Protein AF-A0A8J9SH68-F1 (afdb_monomer_lite)

pLDDT: mean 75.59, std 14.33, range [42.75, 93.88]

Structure (mmCIF, N/CA/C/O backbone):
data_AF-A0A8J9SH68-F1
#
_entry.id   AF-A0A8J9SH68-F1
#
loop_
_atom_site.group_PDB
_atom_site.id
_atom_site.type_symbol
_atom_site.label_atom_id
_atom_site.label_alt_id
_atom_site.label_comp_id
_atom_site.label_asym_id
_atom_site.label_entity_id
_atom_site.label_seq_id
_atom_site.pdbx_PDB_ins_code
_atom_site.Cartn_x
_atom_site.Cartn_y
_atom_site.Cartn_z
_atom_site.occupancy
_atom_site.B_iso_or_equiv
_atom_site.auth_seq_id
_atom_site.auth_comp_id
_atom_site.auth_asym_id
_atom_site.auth_atom_id
_atom_site.pdbx_PDB_model_num
ATOM 1 N N . GLU A 1 1 ? 2.730 7.147 2.333 1.00 62.72 1 GLU A N 1
ATOM 2 C CA . GLU A 1 1 ? 1.847 7.818 3.311 1.00 62.72 1 GLU A CA 1
ATOM 3 C C . GLU A 1 1 ? 0.503 7.121 3.494 1.00 62.72 1 GLU A C 1
ATOM 5 O O . GLU A 1 1 ? 0.229 6.734 4.618 1.00 62.72 1 GLU A O 1
ATOM 10 N N . LEU A 1 2 ? -0.307 6.910 2.444 1.00 78.75 2 LEU A N 1
ATOM 11 C CA . LEU A 1 2 ? -1.598 6.204 2.572 1.00 78.75 2 LEU A CA 1
ATOM 12 C C . LEU A 1 2 ? -1.463 4.844 3.272 1.00 78.75 2 LEU A C 1
ATOM 14 O O . LEU A 1 2 ? -2.266 4.515 4.131 1.00 78.75 2 LEU A O 1
ATOM 18 N N . ILE A 1 3 ? -0.389 4.109 2.977 1.00 81.62 3 ILE A N 1
ATOM 19 C CA . ILE A 1 3 ? -0.060 2.843 3.644 1.00 81.62 3 ILE A CA 1
ATOM 20 C C . ILE A 1 3 ? 0.159 2.994 5.166 1.00 81.62 3 ILE A C 1
ATOM 22 O O . ILE A 1 3 ? -0.224 2.124 5.933 1.00 81.62 3 ILE A O 1
ATOM 26 N N . VAL A 1 4 ? 0.716 4.122 5.620 1.00 83.81 4 VAL A N 1
ATOM 27 C CA . VAL A 1 4 ? 0.951 4.415 7.047 1.00 83.81 4 VAL A CA 1
ATOM 28 C C . VAL A 1 4 ? -0.343 4.866 7.726 1.00 83.81 4 VAL A C 1
ATOM 30 O O . VAL A 1 4 ? -0.587 4.560 8.886 1.00 83.81 4 VAL A O 1
ATOM 33 N N . GLN A 1 5 ? -1.198 5.598 7.012 1.00 84.88 5 GLN A N 1
ATOM 34 C CA . GLN A 1 5 ? -2.523 5.959 7.520 1.00 84.88 5 GLN A CA 1
ATOM 35 C C . GLN A 1 5 ? -3.425 4.726 7.636 1.00 84.88 5 GLN A C 1
ATOM 37 O O . GLN A 1 5 ? -4.138 4.580 8.625 1.00 84.88 5 GLN A O 1
ATOM 42 N N . TRP A 1 6 ? -3.358 3.829 6.649 1.00 86.75 6 TRP A N 1
ATOM 43 C CA . TRP A 1 6 ? -4.052 2.548 6.671 1.00 86.75 6 TRP A CA 1
ATOM 44 C C . TRP A 1 6 ? -3.565 1.656 7.817 1.00 86.75 6 TRP A C 1
ATOM 46 O O . TRP A 1 6 ? -4.400 1.145 8.559 1.00 86.75 6 TRP A O 1
ATOM 56 N N . SER A 1 7 ? -2.249 1.517 8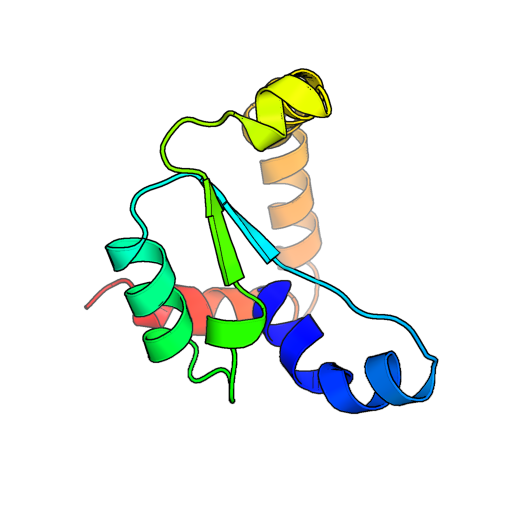.021 1.00 86.56 7 SER A N 1
ATOM 57 C CA . SER A 1 7 ? -1.715 0.634 9.068 1.00 86.56 7 SER A CA 1
ATOM 58 C C . SER A 1 7 ? -2.163 1.030 10.478 1.00 86.56 7 SER A C 1
ATOM 60 O O . SER A 1 7 ? -2.329 0.170 11.334 1.00 86.56 7 SER A O 1
ATOM 62 N N . ARG A 1 8 ? -2.437 2.320 10.715 1.00 88.44 8 ARG A N 1
ATOM 63 C CA . ARG A 1 8 ? -2.995 2.828 11.983 1.00 88.44 8 ARG A CA 1
ATOM 64 C C . ARG A 1 8 ? -4.463 2.446 12.216 1.00 88.44 8 ARG A C 1
ATOM 66 O O . ARG A 1 8 ? -4.953 2.629 13.324 1.00 88.44 8 ARG A O 1
ATOM 73 N N . ARG A 1 9 ? -5.174 1.979 11.185 1.00 89.06 9 ARG A N 1
ATOM 74 C CA . ARG A 1 9 ? -6.617 1.675 11.210 1.00 89.06 9 ARG A CA 1
ATOM 75 C C . ARG A 1 9 ? -6.929 0.219 10.872 1.00 89.06 9 ARG A C 1
ATOM 77 O O . ARG A 1 9 ? -8.088 -0.106 10.632 1.00 89.06 9 ARG A O 1
ATOM 84 N N . ILE A 1 10 ? -5.916 -0.644 10.820 1.00 86.94 10 ILE A N 1
ATOM 85 C CA . ILE A 1 10 ? -6.082 -2.028 10.374 1.00 86.94 10 ILE A CA 1
ATOM 86 C C . ILE A 1 10 ? -7.115 -2.773 11.229 1.00 86.94 10 ILE A C 1
ATOM 88 O O . ILE A 1 10 ? -8.069 -3.312 10.679 1.00 86.94 10 ILE A O 1
ATOM 92 N N . ASP A 1 11 ? -7.020 -2.655 12.555 1.00 87.62 11 ASP A N 1
ATOM 93 C CA . ASP A 1 11 ? -7.931 -3.319 13.493 1.00 87.62 11 ASP A CA 1
ATOM 94 C C . ASP A 1 11 ? -9.384 -2.836 13.344 1.00 87.62 11 ASP A C 1
ATOM 96 O O . ASP A 1 11 ? -10.318 -3.635 13.367 1.00 87.62 11 ASP A O 1
ATOM 100 N N . GLU A 1 12 ? -9.587 -1.527 13.158 1.00 91.69 12 GLU A N 1
ATOM 101 C CA . GLU A 1 12 ? -10.911 -0.924 12.941 1.00 91.69 12 GLU A CA 1
ATOM 102 C C . GLU A 1 12 ? -11.549 -1.453 11.646 1.00 91.69 12 GLU A C 1
ATOM 104 O O . GLU A 1 12 ? -12.726 -1.822 11.618 1.00 91.69 12 GLU A O 1
ATOM 109 N N . LEU A 1 13 ? -10.760 -1.519 10.569 1.00 88.69 13 LEU A N 1
ATOM 110 C CA . LEU A 1 13 ? -11.217 -2.011 9.272 1.00 88.69 13 LEU A CA 1
ATOM 111 C C . LEU A 1 13 ? -11.557 -3.501 9.335 1.00 88.69 13 LEU A C 1
ATOM 113 O O . LEU A 1 13 ? -12.636 -3.891 8.881 1.00 88.69 13 LEU A O 1
ATOM 117 N N . GLU A 1 14 ? -10.712 -4.318 9.963 1.00 88.81 14 GLU A N 1
ATOM 118 C CA . GLU A 1 14 ? -10.976 -5.749 10.111 1.00 88.81 14 GLU A CA 1
ATOM 119 C C . GLU A 1 14 ? -12.229 -6.025 10.951 1.00 88.81 14 GLU A C 1
ATOM 121 O O . GLU A 1 14 ? -13.051 -6.857 10.564 1.00 88.81 14 GLU A O 1
ATOM 126 N N . GLN A 1 15 ? -12.446 -5.275 12.038 1.00 92.50 15 GLN A N 1
ATOM 127 C CA . GLN A 1 15 ? -13.673 -5.366 12.843 1.00 92.50 15 GLN A CA 1
ATOM 128 C C . GLN A 1 15 ? -14.930 -4.986 12.051 1.00 92.50 15 GLN A C 1
ATOM 130 O O . GLN A 1 15 ? -16.004 -5.537 12.292 1.00 92.50 15 GLN A O 1
ATOM 135 N N . SER A 1 16 ? -14.801 -4.083 11.078 1.00 93.88 16 SER A N 1
ATOM 136 C CA . SER A 1 16 ? -15.890 -3.729 10.160 1.00 93.88 16 SER A CA 1
ATOM 137 C C . SER A 1 16 ? -16.103 -4.747 9.025 1.00 93.88 16 SER A C 1
ATOM 139 O O . SER A 1 16 ? -16.980 -4.553 8.182 1.00 93.88 16 SER A O 1
ATOM 141 N N . GLY A 1 17 ? -15.319 -5.832 8.987 1.00 91.81 17 GLY A N 1
ATOM 142 C CA . GLY A 1 17 ? -15.350 -6.835 7.921 1.00 91.81 17 GLY A CA 1
ATOM 143 C C . GLY A 1 17 ? -14.710 -6.362 6.612 1.00 91.81 17 GLY A C 1
ATOM 144 O O . GLY A 1 17 ? -14.906 -6.989 5.570 1.00 91.81 17 GLY A O 1
ATOM 145 N N . VAL A 1 18 ? -13.953 -5.262 6.642 1.00 90.25 18 VAL A N 1
ATOM 146 C CA . VAL A 1 18 ? -13.277 -4.686 5.477 1.00 90.25 18 VAL A CA 1
ATOM 147 C C . VAL A 1 18 ? -11.817 -5.115 5.478 1.00 90.25 18 VAL A C 1
ATOM 149 O O . VAL A 1 18 ? -11.054 -4.777 6.378 1.00 90.25 18 VAL A O 1
ATOM 152 N N . ARG A 1 19 ? -11.397 -5.806 4.415 1.00 87.06 19 ARG A N 1
ATOM 153 C CA . ARG A 1 19 ? -9.989 -6.139 4.181 1.00 87.06 19 ARG A CA 1
ATOM 154 C C . ARG A 1 19 ? -9.430 -5.270 3.066 1.00 87.06 19 ARG A C 1
ATOM 156 O O . ARG A 1 19 ? -9.880 -5.357 1.925 1.00 87.06 19 ARG A O 1
ATOM 163 N N . LEU A 1 20 ? -8.439 -4.448 3.396 1.00 86.38 20 LEU A N 1
ATOM 164 C CA . LEU A 1 20 ? -7.696 -3.662 2.418 1.00 86.38 20 LEU A CA 1
ATOM 165 C C . LEU A 1 20 ? -6.366 -4.355 2.126 1.00 86.38 20 LEU A C 1
ATOM 167 O O . LEU A 1 20 ? -5.677 -4.779 3.048 1.00 86.38 20 LEU A O 1
ATOM 171 N N . VAL A 1 21 ? -6.008 -4.447 0.849 1.00 87.69 21 VAL A N 1
ATOM 172 C CA . VAL A 1 21 ? -4.714 -4.968 0.400 1.00 87.69 21 VAL A CA 1
ATOM 173 C C . VAL A 1 21 ? -4.011 -3.909 -0.431 1.00 87.69 21 VAL A C 1
ATOM 175 O O . VAL A 1 21 ? -4.651 -3.137 -1.150 1.00 87.69 21 VAL A O 1
ATOM 178 N N . MET A 1 22 ? -2.690 -3.860 -0.330 1.00 87.19 22 MET A N 1
ATOM 179 C CA . MET A 1 22 ? -1.861 -2.982 -1.134 1.00 87.19 22 MET A CA 1
ATOM 180 C C . MET A 1 22 ? -1.289 -3.761 -2.306 1.00 87.19 22 MET A C 1
ATOM 182 O O . MET A 1 22 ? -0.746 -4.846 -2.128 1.00 87.19 22 MET A O 1
ATOM 186 N N . VAL A 1 23 ? -1.357 -3.169 -3.496 1.00 87.81 23 VAL A N 1
ATOM 187 C CA . VAL A 1 23 ? -0.650 -3.685 -4.665 1.00 87.81 23 VAL A CA 1
ATOM 188 C C . VAL A 1 23 ? 0.365 -2.653 -5.124 1.00 87.81 23 VAL A C 1
ATOM 190 O O . VAL A 1 23 ? 0.018 -1.496 -5.354 1.00 87.81 23 VAL A O 1
ATOM 193 N N . SER A 1 24 ? 1.625 -3.064 -5.219 1.00 85.25 24 SER A N 1
ATOM 194 C CA . SER A 1 24 ? 2.728 -2.232 -5.695 1.00 85.25 24 SER A CA 1
ATOM 195 C C . SER A 1 24 ? 3.269 -2.768 -7.014 1.00 85.25 24 SER A C 1
ATOM 197 O O . SER A 1 24 ? 3.358 -3.980 -7.194 1.00 85.25 24 SER A O 1
ATOM 199 N N . ILE A 1 25 ? 3.687 -1.877 -7.911 1.00 86.31 25 ILE A N 1
ATOM 200 C CA . ILE A 1 25 ? 4.411 -2.242 -9.133 1.00 86.31 25 ILE A CA 1
ATOM 201 C C . ILE A 1 25 ? 5.908 -2.296 -8.808 1.00 86.31 25 ILE A C 1
ATOM 203 O O . ILE A 1 25 ? 6.452 -1.370 -8.200 1.00 86.31 25 ILE A O 1
ATOM 207 N N . GLY A 1 26 ? 6.597 -3.357 -9.231 1.00 84.31 26 GLY A N 1
ATOM 208 C CA . GLY A 1 26 ? 8.053 -3.469 -9.092 1.00 84.31 26 GLY A CA 1
ATOM 209 C C . GLY A 1 26 ? 8.523 -4.833 -8.601 1.00 84.31 26 GLY A C 1
ATOM 210 O O . GLY A 1 26 ? 7.809 -5.822 -8.693 1.00 84.31 26 GLY A O 1
ATOM 211 N N . SER A 1 27 ? 9.757 -4.920 -8.098 1.00 88.56 27 SER A N 1
ATOM 212 C CA . SER A 1 27 ? 10.285 -6.196 -7.606 1.00 88.56 27 SER A CA 1
ATOM 213 C C . SER A 1 27 ? 9.777 -6.511 -6.192 1.00 88.56 27 SER A C 1
ATOM 215 O O . SER A 1 27 ? 9.717 -5.605 -5.353 1.00 88.56 27 SER A O 1
ATOM 217 N N . PRO A 1 28 ? 9.478 -7.788 -5.878 1.00 89.62 28 PRO A N 1
ATOM 218 C CA . PRO A 1 28 ? 9.072 -8.207 -4.533 1.00 89.62 28 PRO A CA 1
ATOM 219 C C . PRO A 1 28 ? 10.048 -7.762 -3.438 1.00 89.62 28 PRO A C 1
ATOM 221 O O . PRO A 1 28 ? 9.635 -7.354 -2.358 1.00 89.62 28 PRO A O 1
ATOM 224 N N . GLU A 1 29 ? 11.344 -7.765 -3.756 1.00 90.38 29 GLU A N 1
ATOM 225 C CA . GLU A 1 29 ? 12.408 -7.314 -2.860 1.00 90.38 29 GLU A CA 1
ATOM 226 C C . GLU A 1 29 ? 12.233 -5.852 -2.426 1.00 90.38 29 GLU A C 1
ATOM 228 O O . GLU A 1 29 ? 12.279 -5.545 -1.237 1.00 90.38 29 GLU A O 1
ATOM 233 N N . LYS A 1 30 ? 11.938 -4.947 -3.369 1.00 87.12 30 LYS A N 1
ATOM 234 C CA . LYS A 1 30 ? 11.683 -3.533 -3.052 1.00 87.12 30 LYS A CA 1
ATOM 235 C C . LYS A 1 30 ? 10.410 -3.355 -2.228 1.00 87.12 30 LYS A C 1
ATOM 237 O O . LYS A 1 30 ? 10.364 -2.494 -1.355 1.00 87.12 30 LYS A O 1
ATOM 242 N N . GLY A 1 31 ? 9.389 -4.171 -2.492 1.00 88.38 31 GLY A N 1
ATOM 243 C CA . GLY A 1 31 ? 8.165 -4.187 -1.693 1.00 88.38 31 GLY A CA 1
ATOM 244 C C . GLY A 1 31 ? 8.435 -4.565 -0.236 1.00 88.38 31 GLY A C 1
ATOM 245 O O . GLY A 1 31 ? 7.999 -3.863 0.674 1.00 88.38 31 GLY A O 1
ATOM 246 N N . ARG A 1 32 ? 9.229 -5.615 -0.007 1.00 88.50 32 ARG A N 1
ATOM 247 C CA . ARG A 1 32 ? 9.623 -6.024 1.347 1.00 88.50 32 ARG A CA 1
ATOM 248 C C . ARG A 1 32 ? 10.431 -4.941 2.060 1.00 88.50 32 ARG A C 1
ATOM 250 O O . ARG A 1 32 ? 10.115 -4.597 3.197 1.00 88.50 32 ARG A O 1
ATOM 257 N N . GLN A 1 33 ? 11.417 -4.358 1.378 1.00 89.75 33 GLN A N 1
ATOM 258 C CA . GLN A 1 33 ? 12.214 -3.253 1.922 1.00 89.75 33 GLN A CA 1
ATOM 259 C C . GLN A 1 33 ? 11.332 -2.067 2.337 1.00 89.75 33 GLN A C 1
ATOM 261 O O . GLN A 1 33 ? 11.553 -1.484 3.396 1.00 89.75 33 GLN A O 1
ATOM 266 N N . LEU A 1 34 ? 10.294 -1.746 1.556 1.00 87.12 34 LEU A N 1
ATOM 267 C CA . LEU A 1 34 ? 9.335 -0.693 1.891 1.00 87.12 34 LEU A CA 1
ATOM 268 C C . LEU A 1 34 ? 8.585 -0.987 3.198 1.00 87.12 34 LEU A C 1
ATOM 270 O O . LEU A 1 34 ? 8.491 -0.104 4.048 1.00 87.12 34 LEU A O 1
ATOM 274 N N . ILE A 1 35 ? 8.058 -2.203 3.374 1.00 88.88 35 ILE A N 1
ATOM 275 C CA . ILE A 1 35 ? 7.322 -2.581 4.592 1.00 88.88 35 ILE A CA 1
ATOM 276 C C . ILE A 1 35 ? 8.227 -2.542 5.819 1.00 88.88 35 ILE A C 1
ATOM 278 O O . ILE A 1 35 ? 7.850 -1.948 6.830 1.00 88.88 35 ILE A O 1
ATOM 282 N N . GLN A 1 36 ? 9.428 -3.115 5.713 1.00 87.94 36 GLN A N 1
ATOM 283 C CA . GLN A 1 36 ? 10.410 -3.119 6.798 1.00 87.94 36 GLN A CA 1
ATOM 284 C C . GLN A 1 36 ? 10.784 -1.696 7.212 1.00 87.94 36 GLN A C 1
ATOM 286 O O . GLN A 1 36 ? 10.808 -1.369 8.394 1.00 87.94 36 GLN A O 1
ATOM 291 N N . HIS A 1 37 ? 11.008 -0.825 6.233 1.00 86.50 37 HIS A N 1
ATOM 292 C CA . HIS A 1 37 ? 11.380 0.562 6.468 1.00 86.50 37 HIS A CA 1
ATOM 293 C C . HIS A 1 37 ? 10.254 1.410 7.085 1.00 86.50 37 HIS A C 1
ATOM 295 O O . HIS A 1 37 ? 10.502 2.346 7.850 1.00 86.50 37 HIS A O 1
ATOM 301 N N . LEU A 1 38 ? 9.004 1.106 6.732 1.00 86.00 38 LEU A N 1
ATOM 302 C CA . LEU A 1 38 ? 7.828 1.768 7.293 1.00 86.00 38 LEU A CA 1
ATOM 303 C C . LEU A 1 38 ? 7.392 1.179 8.638 1.00 86.00 38 LEU A C 1
ATOM 305 O O . LEU A 1 38 ? 6.481 1.736 9.248 1.00 86.00 38 LEU A O 1
ATOM 309 N N . GLU A 1 39 ? 8.041 0.101 9.089 1.00 87.50 39 GLU A N 1
ATOM 310 C CA . GLU A 1 39 ? 7.797 -0.560 10.375 1.00 87.50 39 GLU A CA 1
ATOM 311 C C . GLU A 1 39 ? 6.323 -0.959 10.546 1.00 87.50 39 GLU A C 1
ATOM 313 O O . GLU A 1 39 ? 5.751 -0.856 11.629 1.00 87.50 39 GLU A O 1
ATOM 318 N N . ILE A 1 4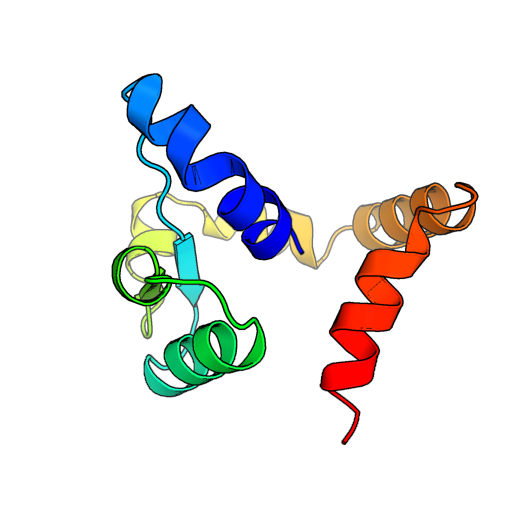0 ? 5.684 -1.386 9.450 1.00 84.19 40 ILE A N 1
ATOM 319 C CA . ILE A 1 40 ? 4.269 -1.765 9.453 1.00 84.19 40 ILE A CA 1
ATOM 320 C C . ILE A 1 40 ? 4.144 -3.193 9.997 1.00 84.19 40 ILE A C 1
ATOM 322 O O . ILE A 1 40 ? 4.630 -4.125 9.344 1.00 84.19 40 ILE A O 1
ATOM 326 N N . PRO A 1 41 ? 3.477 -3.397 11.149 1.00 79.44 41 PRO A N 1
ATOM 327 C CA . PRO A 1 41 ? 3.278 -4.728 11.709 1.00 79.44 41 PRO A CA 1
ATOM 328 C C . PRO A 1 41 ? 2.507 -5.609 10.728 1.00 79.44 41 PRO A C 1
ATOM 330 O O . PRO A 1 41 ? 1.490 -5.178 10.185 1.00 79.44 41 PRO A O 1
ATOM 333 N N . SER A 1 42 ? 3.015 -6.816 10.472 1.00 82.44 42 SER A N 1
ATOM 334 C CA . SER A 1 42 ? 2.423 -7.778 9.528 1.00 82.44 42 SER A CA 1
ATOM 335 C C . SER A 1 42 ? 2.163 -7.214 8.122 1.00 82.44 42 SER A C 1
ATOM 337 O O . SER A 1 42 ? 1.366 -7.761 7.369 1.00 82.44 42 SER A O 1
ATOM 339 N N . GLY A 1 43 ? 2.838 -6.125 7.728 1.00 81.44 43 GLY A N 1
ATOM 340 C CA . GLY A 1 43 ? 2.575 -5.449 6.454 1.00 81.44 43 GLY A CA 1
ATOM 341 C C . GLY A 1 43 ? 2.869 -6.307 5.221 1.00 81.44 43 GLY A C 1
ATOM 342 O O . GLY A 1 43 ? 2.308 -6.051 4.158 1.00 81.44 43 GLY A O 1
ATOM 343 N N . GLU A 1 44 ? 3.706 -7.341 5.361 1.00 85.62 44 GLU A N 1
ATOM 344 C CA . GLU A 1 44 ? 3.984 -8.307 4.291 1.00 85.62 44 GLU A CA 1
ATOM 345 C C . GLU A 1 44 ? 2.740 -9.131 3.922 1.00 85.62 44 GLU A C 1
ATOM 347 O O . GLU A 1 44 ? 2.567 -9.451 2.749 1.00 85.62 44 GLU A O 1
ATOM 352 N N . ASP A 1 45 ? 1.826 -9.385 4.866 1.00 87.31 45 ASP A N 1
ATOM 353 C CA . ASP A 1 45 ? 0.593 -10.151 4.616 1.00 87.31 45 ASP A CA 1
ATOM 354 C C . ASP A 1 45 ? -0.417 -9.376 3.754 1.00 87.31 45 ASP A C 1
ATOM 356 O O . ASP A 1 45 ? -1.308 -9.955 3.129 1.00 87.31 45 ASP A O 1
ATOM 360 N N . TYR A 1 46 ? -0.268 -8.052 3.710 1.00 86.88 46 TYR A N 1
ATOM 361 C CA . TYR A 1 46 ? -1.166 -7.142 3.005 1.00 86.88 46 TYR A CA 1
ATOM 362 C C . TYR A 1 46 ? -0.540 -6.545 1.745 1.00 86.88 46 TYR A C 1
ATOM 364 O O . TYR A 1 46 ? -1.241 -5.849 1.005 1.00 86.88 46 TYR A O 1
ATOM 372 N N . LEU A 1 47 ? 0.748 -6.794 1.483 1.00 89.44 47 LEU A N 1
ATOM 373 C CA . LEU A 1 47 ? 1.458 -6.264 0.323 1.00 89.44 47 LEU A CA 1
ATOM 374 C C . LEU A 1 47 ? 1.610 -7.318 -0.776 1.00 89.44 47 LEU A C 1
ATOM 376 O O . LEU A 1 47 ? 2.411 -8.245 -0.685 1.00 89.44 47 LEU A O 1
ATOM 380 N N . PHE A 1 48 ? 0.931 -7.079 -1.889 1.00 89.94 48 PHE A N 1
ATOM 381 C CA . PHE A 1 48 ? 1.130 -7.793 -3.139 1.00 89.94 48 PHE A CA 1
ATOM 382 C C . PH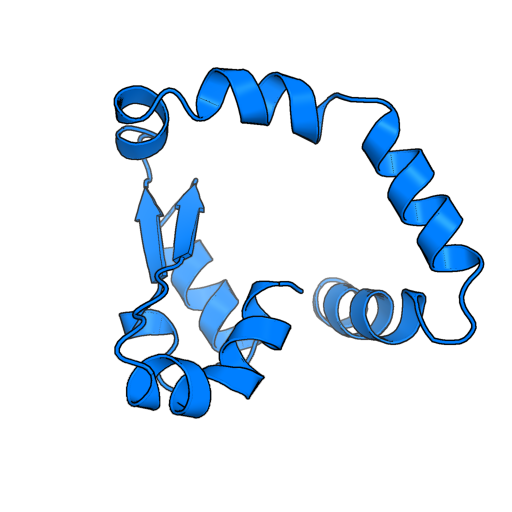E A 1 48 ? 2.021 -6.967 -4.056 1.00 89.94 48 PHE A C 1
ATOM 384 O O . PHE A 1 48 ? 1.860 -5.753 -4.195 1.00 89.94 48 PHE A O 1
ATOM 391 N N . VAL A 1 49 ? 2.973 -7.628 -4.701 1.00 91.25 49 VAL A N 1
ATOM 392 C CA . VAL A 1 49 ? 3.859 -6.975 -5.657 1.00 91.25 49 VAL A CA 1
ATOM 393 C C . VAL A 1 49 ? 3.592 -7.550 -7.036 1.00 91.25 49 VAL A C 1
ATOM 395 O O . VAL A 1 49 ? 3.652 -8.762 -7.225 1.00 91.25 49 VAL A O 1
ATOM 398 N N . ASP A 1 50 ? 3.285 -6.667 -7.978 1.00 89.12 50 ASP A N 1
ATOM 399 C CA . ASP A 1 50 ? 3.007 -6.969 -9.374 1.00 89.12 50 ASP A CA 1
ATOM 400 C C . ASP A 1 50 ? 4.233 -6.606 -10.234 1.00 89.12 50 ASP A C 1
ATOM 402 O O . ASP A 1 50 ? 4.376 -5.463 -10.680 1.00 89.12 50 ASP A O 1
ATOM 406 N N . PRO A 1 51 ? 5.174 -7.547 -10.441 1.00 87.31 51 PRO A N 1
ATOM 407 C CA . PRO A 1 51 ? 6.421 -7.269 -11.149 1.00 87.31 51 PRO A CA 1
ATOM 408 C C . PRO A 1 51 ? 6.245 -7.071 -12.652 1.00 87.31 51 PRO A C 1
ATOM 410 O O . PRO A 1 51 ? 7.121 -6.492 -13.290 1.00 87.31 51 PRO A O 1
ATOM 413 N N . VAL A 1 52 ? 5.143 -7.564 -13.217 1.00 86.75 52 VAL A N 1
ATO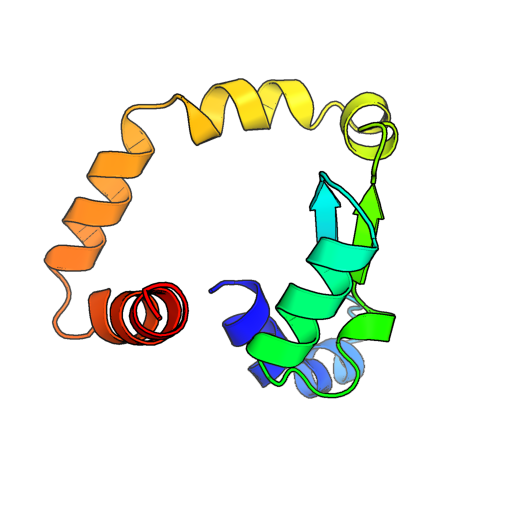M 414 C CA . VAL A 1 52 ? 4.875 -7.551 -14.663 1.00 86.75 52 VAL A CA 1
ATOM 415 C C . VAL A 1 52 ? 3.692 -6.658 -15.032 1.00 86.75 52 VAL A C 1
ATOM 417 O O . VAL A 1 52 ? 3.295 -6.638 -16.190 1.00 86.75 52 VAL A O 1
ATOM 420 N N . ASN A 1 53 ? 3.155 -5.904 -14.067 1.00 83.44 53 ASN A N 1
ATOM 421 C CA . ASN A 1 53 ? 2.006 -5.012 -14.233 1.00 83.44 53 ASN A CA 1
ATOM 422 C C . ASN A 1 53 ? 0.706 -5.722 -14.680 1.00 83.44 53 ASN A C 1
ATOM 424 O O . ASN A 1 53 ? -0.214 -5.083 -15.197 1.00 83.44 53 ASN A O 1
ATOM 428 N N . ALA A 1 54 ? 0.616 -7.041 -14.474 1.00 86.12 54 ALA A N 1
ATOM 429 C CA . ALA A 1 54 ? -0.477 -7.870 -14.973 1.00 86.12 54 ALA A CA 1
ATOM 430 C C . ALA A 1 54 ? -1.819 -7.543 -14.310 1.00 86.12 54 ALA A C 1
ATOM 432 O O . ALA A 1 54 ? -2.861 -7.591 -14.968 1.00 86.12 54 ALA A O 1
ATOM 433 N N . LEU A 1 55 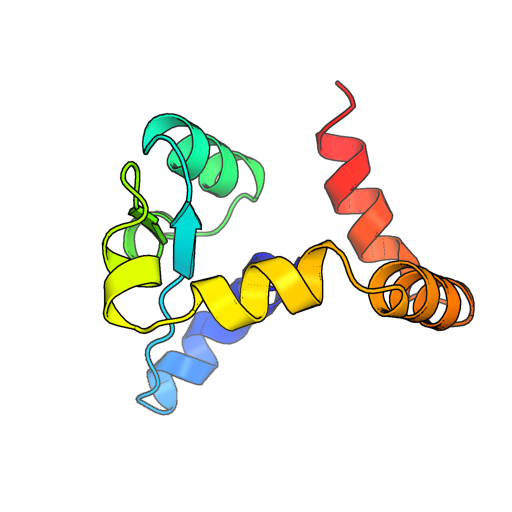? -1.820 -7.196 -13.019 1.00 83.81 55 LEU A N 1
ATOM 434 C CA . LEU A 1 55 ? -3.041 -6.806 -12.323 1.00 83.81 55 LEU A CA 1
ATOM 435 C C . LEU A 1 55 ? -3.540 -5.462 -12.852 1.00 83.81 55 LEU A C 1
ATOM 437 O O . LEU A 1 55 ? -4.726 -5.318 -13.141 1.00 83.81 55 LEU A O 1
ATOM 441 N N . TYR A 1 56 ? -2.637 -4.493 -12.980 1.00 74.12 56 TYR A N 1
ATOM 442 C CA . TYR A 1 56 ? -2.954 -3.151 -13.465 1.00 74.12 56 TYR A CA 1
ATOM 443 C C . TYR A 1 56 ? -3.488 -3.159 -14.900 1.00 74.12 56 TYR A C 1
ATOM 445 O O . TYR A 1 56 ? -4.422 -2.406 -15.201 1.00 74.12 56 TYR A O 1
ATOM 453 N N . ASP A 1 57 ? -2.950 -4.035 -15.754 1.00 80.88 57 ASP A N 1
ATOM 454 C CA . ASP A 1 57 ? -3.484 -4.296 -17.091 1.00 80.88 57 ASP A CA 1
ATOM 455 C C . ASP A 1 57 ? -4.889 -4.908 -17.019 1.00 80.88 57 ASP A C 1
ATOM 457 O O . ASP A 1 57 ? -5.820 -4.405 -17.656 1.00 80.88 57 ASP A O 1
ATOM 461 N N . ALA A 1 58 ? -5.078 -5.941 -16.191 1.00 84.56 58 ALA A N 1
ATOM 462 C CA . ALA A 1 58 ? -6.348 -6.658 -16.075 1.00 84.56 58 ALA A CA 1
ATOM 463 C C . ALA A 1 58 ? -7.502 -5.771 -15.581 1.00 84.56 58 ALA A C 1
ATOM 465 O O . ALA A 1 58 ? -8.619 -5.864 -16.091 1.00 84.56 58 ALA A O 1
ATOM 466 N N . ILE A 1 59 ? -7.243 -4.883 -14.618 1.00 84.31 59 ILE A N 1
ATOM 467 C CA . ILE A 1 59 ? -8.266 -3.986 -14.053 1.00 84.31 59 ILE A CA 1
ATOM 468 C C . ILE A 1 59 ? -8.285 -2.606 -14.725 1.00 84.31 59 ILE A C 1
ATOM 470 O O . ILE A 1 59 ? -8.971 -1.698 -14.257 1.00 84.31 59 ILE A O 1
ATOM 474 N N . SER A 1 60 ? -7.555 -2.446 -15.840 1.00 73.25 60 SER A N 1
ATOM 475 C CA . SER A 1 60 ? -7.457 -1.201 -16.618 1.00 73.25 60 SER A CA 1
ATOM 476 C C . SER A 1 60 ? -7.068 0.028 -15.782 1.00 73.25 60 SER A C 1
ATOM 478 O O . SER A 1 60 ? -7.378 1.168 -16.148 1.00 73.25 60 SER A O 1
ATOM 480 N N . LEU A 1 61 ? -6.349 -0.185 -14.676 1.00 65.62 61 LEU A N 1
ATOM 481 C CA . LEU A 1 61 ? -5.874 0.880 -13.791 1.00 65.62 61 LEU A CA 1
ATOM 482 C C . LEU A 1 61 ? -4.821 1.761 -14.493 1.00 65.62 61 LEU A C 1
ATOM 484 O O . LEU A 1 61 ? -4.701 2.944 -14.172 1.00 65.62 61 LEU A O 1
ATOM 488 N N . ASN A 1 62 ? -4.151 1.236 -15.528 1.00 57.22 62 ASN A N 1
ATOM 489 C CA . ASN A 1 62 ? -3.152 1.946 -16.337 1.00 57.22 62 ASN A CA 1
ATOM 490 C C . ASN A 1 62 ? -3.686 3.217 -17.028 1.00 57.22 62 ASN A C 1
ATOM 492 O O . ASN A 1 62 ? -2.983 4.224 -17.070 1.00 57.22 62 ASN A O 1
ATOM 496 N N . ARG A 1 63 ? -4.966 3.267 -17.437 1.00 54.00 63 ARG A N 1
ATOM 497 C CA . ARG A 1 63 ? -5.559 4.513 -17.983 1.00 54.00 63 ARG A CA 1
ATOM 498 C C . ARG A 1 63 ? -5.653 5.635 -16.943 1.00 54.00 63 ARG A C 1
ATOM 500 O O . ARG A 1 63 ? -5.687 6.812 -17.301 1.00 54.00 63 ARG A O 1
ATOM 507 N N . GLY A 1 64 ? -5.736 5.275 -15.662 1.00 53.91 64 GLY A N 1
ATOM 508 C CA . GLY A 1 64 ? -5.773 6.205 -14.539 1.00 53.91 64 GLY A CA 1
ATOM 509 C C . GLY A 1 64 ? -4.380 6.617 -14.077 1.00 53.91 64 GLY A C 1
ATOM 510 O O . GLY A 1 64 ? -4.174 7.797 -13.819 1.00 53.91 64 GLY A O 1
ATOM 511 N N . VAL A 1 65 ? -3.421 5.689 -14.012 1.00 54.19 65 VAL A N 1
ATOM 512 C CA . VAL A 1 65 ? -2.035 5.953 -13.576 1.00 54.19 65 VAL A CA 1
ATOM 513 C C . VAL A 1 65 ? -1.344 6.944 -14.510 1.00 54.19 65 VAL A C 1
ATOM 515 O O . VAL A 1 65 ? -0.863 7.971 -14.029 1.00 54.19 65 VAL A O 1
ATOM 518 N N . ASP A 1 66 ? -1.413 6.733 -15.827 1.00 55.03 66 ASP A N 1
ATOM 519 C CA . ASP A 1 66 ? -0.853 7.670 -16.812 1.00 55.03 66 ASP A CA 1
ATOM 520 C C . ASP A 1 66 ? -1.502 9.059 -16.699 1.00 55.03 66 ASP A C 1
ATOM 522 O O . ASP A 1 66 ? -0.845 10.092 -16.788 1.00 55.03 66 ASP A O 1
ATOM 526 N N . ARG A 1 67 ? -2.805 9.113 -16.400 1.00 52.06 67 ARG A N 1
ATOM 527 C CA . ARG A 1 67 ? -3.536 10.372 -16.204 1.00 52.06 67 ARG A CA 1
ATOM 528 C C . ARG A 1 67 ? -3.353 10.990 -14.817 1.00 52.06 67 ARG A C 1
ATOM 530 O O . ARG A 1 67 ? -3.759 12.132 -14.652 1.00 52.06 67 ARG A O 1
ATOM 537 N N . THR A 1 68 ? -2.835 10.274 -13.819 1.00 54.97 68 THR A N 1
ATOM 538 C CA . THR A 1 68 ? -2.766 10.730 -12.413 1.00 54.97 68 THR A CA 1
ATOM 539 C C . THR A 1 68 ? -1.336 11.066 -12.007 1.00 54.97 68 THR A C 1
ATOM 541 O O . THR A 1 68 ? -1.122 12.086 -11.361 1.00 54.97 68 THR A O 1
ATOM 544 N N . PHE A 1 69 ? -0.344 10.290 -12.453 1.00 49.22 69 PHE A N 1
ATOM 545 C CA . PHE A 1 69 ? 1.070 10.586 -12.210 1.00 49.22 69 PHE A CA 1
ATOM 546 C C . PHE A 1 69 ? 1.622 11.675 -13.145 1.00 49.22 69 PHE A C 1
ATOM 548 O O . PHE A 1 69 ? 2.518 12.407 -12.734 1.00 49.22 69 PHE A O 1
ATOM 555 N N . PHE A 1 70 ? 1.050 11.856 -14.345 1.00 47.69 70 PHE A N 1
ATOM 556 C CA . PHE A 1 70 ? 1.443 12.915 -15.291 1.00 47.69 70 PHE A CA 1
ATOM 557 C C . PHE A 1 70 ? 0.475 14.116 -15.338 1.00 47.69 70 PHE A C 1
ATOM 559 O O . PHE A 1 70 ? 0.604 14.975 -16.210 1.00 47.69 70 PHE A O 1
ATOM 566 N N . ASN A 1 71 ? -0.494 14.220 -14.415 1.00 46.41 71 ASN A N 1
ATOM 567 C CA . ASN A 1 71 ? -1.386 15.385 -14.339 1.00 46.41 71 ASN A CA 1
ATOM 568 C C . ASN A 1 71 ? -0.822 16.514 -13.473 1.00 46.41 71 ASN A C 1
ATOM 570 O O . ASN A 1 71 ? -0.276 16.286 -12.394 1.00 46.41 71 ASN A O 1
ATOM 574 N N . ILE A 1 72 ? -1.125 17.749 -13.871 1.00 48.47 72 ILE A N 1
ATOM 575 C CA . ILE A 1 72 ? -0.805 19.005 -13.166 1.00 48.47 72 ILE A CA 1
ATOM 576 C C . ILE A 1 72 ? -1.472 19.091 -11.771 1.00 48.47 72 ILE A C 1
ATOM 578 O O . ILE A 1 72 ? -1.102 19.917 -10.940 1.00 48.47 72 ILE A O 1
ATOM 582 N N . ASN A 1 73 ? -2.411 18.197 -11.452 1.00 52.94 73 ASN A N 1
ATOM 583 C CA . ASN A 1 73 ? -3.033 18.134 -10.128 1.00 52.94 73 ASN A CA 1
ATOM 584 C C . ASN A 1 73 ? -2.083 17.656 -9.018 1.00 52.94 73 ASN A C 1
ATOM 586 O O . ASN A 1 73 ? -2.320 17.971 -7.855 1.00 52.94 73 ASN A O 1
ATOM 590 N N . THR A 1 74 ? -0.997 16.951 -9.349 1.00 54.28 74 THR A N 1
ATOM 591 C CA . THR A 1 74 ? 0.020 16.553 -8.365 1.00 54.28 74 THR A CA 1
ATOM 592 C C . THR A 1 74 ? 0.682 17.782 -7.725 1.00 54.28 74 THR A C 1
ATOM 594 O O . THR A 1 74 ? 0.620 17.896 -6.501 1.00 54.28 74 THR A O 1
ATOM 597 N N . PRO A 1 75 ? 1.219 18.764 -8.484 1.00 53.66 75 PRO 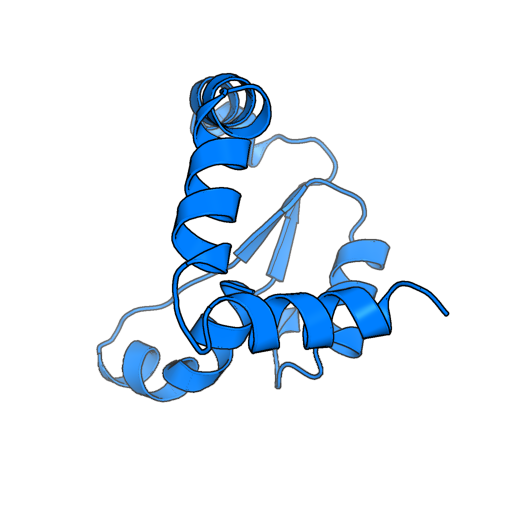A N 1
ATOM 598 C CA . PRO A 1 75 ? 1.732 19.996 -7.886 1.00 53.66 75 PRO A CA 1
ATOM 599 C C . PRO A 1 75 ? 0.679 20.784 -7.092 1.00 53.66 75 PRO A C 1
ATOM 601 O O . PRO A 1 75 ? 1.004 21.307 -6.032 1.00 53.66 75 PRO A O 1
ATOM 604 N N . LEU A 1 76 ? -0.581 20.831 -7.539 1.00 59.22 76 LEU A N 1
ATOM 605 C CA . LEU A 1 76 ? -1.662 21.510 -6.807 1.00 59.22 76 LEU A CA 1
ATOM 606 C C . LEU A 1 76 ? -1.991 20.838 -5.467 1.00 59.22 76 LEU A C 1
ATOM 608 O O . LEU A 1 76 ? -2.129 21.536 -4.467 1.00 59.22 76 LEU A O 1
ATOM 612 N N . ALA A 1 77 ? -2.040 19.505 -5.418 1.00 61.06 77 ALA A N 1
ATOM 613 C CA . ALA A 1 77 ? -2.228 18.762 -4.172 1.00 61.06 77 ALA A CA 1
ATOM 614 C C . ALA A 1 77 ? -1.050 18.961 -3.202 1.00 61.06 77 ALA A C 1
ATOM 616 O O . ALA A 1 77 ? -1.253 19.043 -1.992 1.00 61.06 77 ALA A O 1
ATOM 617 N N . PHE A 1 78 ? 0.180 19.094 -3.715 1.00 61.12 78 PHE A N 1
ATOM 618 C CA . PHE A 1 78 ? 1.335 19.493 -2.904 1.00 61.12 78 PHE A CA 1
ATOM 619 C C . PHE A 1 78 ? 1.214 20.939 -2.393 1.00 61.12 78 PHE A C 1
ATOM 621 O O . PHE A 1 78 ? 1.508 21.189 -1.226 1.00 61.12 78 PHE A O 1
ATOM 628 N N . VAL A 1 79 ? 0.736 21.881 -3.214 1.00 63.97 79 VAL A N 1
ATOM 629 C CA . VAL A 1 79 ? 0.517 23.288 -2.820 1.00 63.97 79 VAL A CA 1
ATOM 630 C C . VAL A 1 79 ? -0.578 23.420 -1.759 1.00 63.97 79 VAL A C 1
ATOM 632 O O . VAL A 1 79 ? -0.366 24.092 -0.754 1.00 63.97 79 VAL A O 1
ATOM 635 N N . GLU A 1 80 ? -1.712 22.739 -1.923 1.00 67.31 80 GLU A N 1
ATOM 636 C CA . GLU A 1 80 ? -2.809 22.719 -0.940 1.00 67.31 80 GLU A CA 1
ATOM 637 C C . GLU A 1 80 ? -2.382 22.096 0.399 1.00 67.31 80 GLU A C 1
ATOM 639 O O . GLU A 1 80 ? -2.921 22.370 1.473 1.00 67.31 80 GLU A O 1
ATOM 644 N N . ARG A 1 81 ? -1.382 21.225 0.340 1.00 64.19 81 ARG A N 1
ATOM 645 C CA . ARG A 1 81 ? -0.819 20.565 1.504 1.00 64.19 81 ARG A CA 1
ATOM 646 C C . ARG A 1 81 ? 0.237 21.407 2.215 1.00 64.19 81 ARG A C 1
ATOM 648 O O . ARG A 1 81 ? 0.339 21.326 3.436 1.00 64.19 81 ARG A O 1
ATOM 655 N N . LEU A 1 82 ? 0.977 22.226 1.471 1.00 62.78 82 LEU A N 1
ATOM 656 C CA . LEU A 1 82 ? 1.901 23.237 1.993 1.00 62.78 82 LEU A CA 1
ATOM 657 C C . LEU A 1 82 ? 1.172 24.377 2.719 1.00 62.78 82 LEU A C 1
ATOM 659 O O . LEU A 1 82 ? 1.752 24.995 3.607 1.00 62.78 82 LEU A O 1
ATOM 663 N N . THR A 1 83 ? -0.089 24.650 2.374 1.00 69.06 83 THR A N 1
ATOM 664 C CA . THR A 1 83 ? -0.914 25.682 3.023 1.00 69.06 83 THR A CA 1
ATOM 665 C C . THR A 1 83 ? -1.596 25.229 4.318 1.00 69.06 83 THR A C 1
ATOM 667 O O . THR A 1 83 ? -2.199 26.059 4.997 1.00 69.06 83 THR A O 1
ATOM 670 N N . LYS A 1 84 ? -1.496 23.949 4.706 1.00 73.56 84 LYS A N 1
ATOM 671 C CA . LYS A 1 84 ? -2.005 23.429 5.992 1.00 73.56 84 LYS A CA 1
ATOM 672 C C . LYS A 1 84 ? -0.877 23.374 7.027 1.00 73.56 84 LYS A C 1
ATOM 674 O O . LYS A 1 84 ? 0.177 22.823 6.723 1.00 73.56 84 LYS A O 1
ATOM 679 N N . GLU A 1 85 ? -1.123 23.853 8.254 1.00 63.00 85 GLU A N 1
ATOM 680 C CA . GLU A 1 85 ? -0.117 23.944 9.341 1.00 63.00 85 GLU A CA 1
ATOM 681 C C . GLU A 1 85 ? 0.660 22.638 9.591 1.00 63.00 85 GLU A C 1
ATOM 683 O O . GLU A 1 85 ? 1.868 22.677 9.814 1.00 63.00 85 GLU A O 1
ATOM 688 N N . ASP A 1 86 ? -0.000 21.482 9.471 1.00 66.06 86 ASP A N 1
ATOM 689 C CA . ASP A 1 86 ? 0.610 20.157 9.668 1.00 66.06 86 ASP A CA 1
ATOM 690 C C . ASP A 1 86 ? 0.682 19.301 8.396 1.00 66.06 86 ASP A C 1
ATOM 692 O O . ASP A 1 86 ? 1.163 18.165 8.433 1.00 66.06 86 ASP A O 1
ATOM 696 N N . GLY A 1 87 ? 0.252 19.827 7.245 1.00 64.62 87 GLY A N 1
ATOM 697 C CA . GLY A 1 87 ? 0.087 19.034 6.024 1.00 64.62 87 GLY A CA 1
ATOM 698 C C . GLY A 1 87 ? 1.382 18.363 5.561 1.00 64.62 87 GLY A C 1
ATOM 699 O O . GLY A 1 87 ? 1.356 17.252 5.038 1.00 64.62 87 GLY A O 1
ATOM 700 N N . MET A 1 88 ? 2.529 18.992 5.803 1.00 68.19 88 MET A N 1
ATOM 701 C CA . MET A 1 88 ? 3.841 18.526 5.349 1.00 68.19 88 MET A CA 1
ATOM 702 C C . MET A 1 88 ? 4.594 17.628 6.337 1.00 68.19 88 MET A C 1
ATOM 704 O O . MET A 1 88 ? 5.544 16.965 5.920 1.00 68.19 88 MET A O 1
ATOM 708 N N . LYS A 1 89 ? 4.211 17.580 7.621 1.00 72.69 89 LYS A N 1
ATOM 709 C CA . LYS A 1 89 ? 5.008 16.890 8.656 1.00 72.69 89 LYS A CA 1
ATOM 710 C C . LYS A 1 89 ? 5.185 15.402 8.360 1.00 72.69 89 LYS A C 1
ATOM 712 O O . LYS A 1 89 ? 6.305 14.896 8.417 1.00 72.69 89 LYS A O 1
ATOM 717 N N . ASP A 1 90 ? 4.108 14.728 7.964 1.00 68.25 90 ASP A N 1
ATOM 718 C CA . ASP A 1 90 ? 4.146 13.302 7.623 1.00 68.25 90 ASP A CA 1
ATOM 719 C C . ASP A 1 90 ? 4.980 13.028 6.362 1.00 68.25 90 ASP A C 1
ATOM 721 O O . ASP A 1 90 ? 5.759 12.077 6.330 1.00 68.25 90 ASP A O 1
ATOM 725 N N . LEU A 1 91 ? 4.882 13.886 5.339 1.00 65.56 91 LEU A N 1
ATOM 726 C CA . LEU A 1 91 ? 5.696 13.771 4.123 1.00 65.56 91 LEU A CA 1
ATOM 727 C C . LEU A 1 91 ? 7.183 13.959 4.414 1.00 65.56 91 LEU A C 1
ATOM 729 O O . LEU A 1 91 ? 7.988 13.153 3.961 1.00 65.56 91 LEU A O 1
ATOM 733 N N . VAL A 1 92 ? 7.552 14.998 5.166 1.00 71.31 92 VAL A N 1
ATOM 734 C CA . VAL A 1 92 ? 8.952 15.287 5.516 1.00 71.31 92 VAL A CA 1
ATOM 735 C C . VAL A 1 92 ? 9.538 14.163 6.364 1.00 71.31 92 VAL A C 1
ATOM 737 O O . VAL A 1 92 ? 10.668 13.749 6.120 1.00 71.31 92 VAL A O 1
ATOM 740 N N . ASN A 1 93 ? 8.768 13.617 7.307 1.00 72.31 93 ASN A N 1
ATOM 741 C CA . ASN A 1 93 ? 9.207 12.485 8.116 1.00 72.31 93 ASN A CA 1
ATOM 742 C C . ASN A 1 93 ? 9.433 11.228 7.256 1.00 72.31 93 ASN A C 1
ATOM 744 O O . ASN A 1 93 ? 10.441 10.551 7.408 1.00 72.31 93 ASN A O 1
ATOM 748 N N . ILE A 1 94 ? 8.541 10.940 6.300 1.00 65.56 94 ILE A N 1
ATOM 749 C CA . ILE A 1 94 ? 8.694 9.794 5.390 1.00 65.56 94 ILE A CA 1
ATOM 750 C C . ILE A 1 94 ? 9.871 10.001 4.422 1.00 65.56 94 ILE A C 1
ATOM 752 O O . ILE A 1 94 ? 10.677 9.092 4.245 1.00 65.56 94 ILE A O 1
ATOM 756 N N . LEU A 1 95 ? 9.995 11.179 3.804 1.00 64.88 95 LEU A N 1
ATOM 757 C CA . LEU A 1 95 ? 11.047 11.485 2.824 1.00 64.88 95 LEU A CA 1
ATOM 758 C C . LEU A 1 95 ? 12.432 11.618 3.468 1.00 64.88 95 LEU A C 1
ATOM 760 O O . LEU A 1 95 ? 13.423 11.205 2.871 1.00 64.88 95 LEU A O 1
ATOM 764 N N . GLY A 1 96 ? 12.513 12.135 4.696 1.00 64.69 96 GLY A N 1
ATOM 765 C CA . GLY A 1 96 ? 13.762 12.211 5.457 1.00 64.69 96 GLY A CA 1
ATOM 766 C C . GLY A 1 96 ? 14.371 10.838 5.750 1.00 64.69 96 GLY A C 1
ATOM 767 O O . GLY A 1 96 ? 15.585 10.731 5.911 1.00 64.69 96 GLY A O 1
ATOM 768 N N . LYS A 1 97 ? 13.559 9.773 5.747 1.00 63.00 97 LYS A N 1
ATOM 769 C CA . LYS A 1 97 ? 14.058 8.402 5.858 1.00 63.00 97 LYS A CA 1
ATOM 770 C C . LYS A 1 97 ? 14.660 7.848 4.546 1.00 63.00 97 LYS A C 1
ATOM 772 O O . LYS A 1 97 ? 15.351 6.838 4.601 1.00 63.00 97 LYS A O 1
ATOM 777 N N . TRP A 1 98 ? 14.450 8.499 3.393 1.00 50.84 98 TRP A N 1
ATOM 778 C CA . TRP A 1 98 ? 14.984 8.084 2.080 1.00 50.84 98 TRP A CA 1
ATOM 779 C C . TRP A 1 98 ? 16.310 8.754 1.691 1.00 50.84 98 TRP A C 1
ATOM 781 O O . TRP A 1 98 ? 16.995 8.255 0.803 1.00 50.84 98 TRP A O 1
ATOM 791 N N . SER A 1 99 ? 16.679 9.887 2.300 1.00 48.53 99 SER A N 1
ATOM 792 C CA . SER A 1 99 ? 17.882 10.646 1.911 1.00 48.53 99 SER A CA 1
ATOM 793 C C . SER A 1 99 ? 19.169 10.207 2.631 1.00 48.53 99 SER A C 1
ATOM 795 O O . SER A 1 99 ? 20.097 11.012 2.759 1.00 48.53 99 SER A O 1
ATOM 797 N N . LYS A 1 100 ? 19.225 8.977 3.146 1.00 42.75 100 LYS A N 1
ATOM 798 C CA . LYS A 1 100 ? 20.398 8.419 3.827 1.00 42.75 100 LYS A CA 1
ATOM 799 C C . LYS A 1 100 ? 20.795 7.078 3.240 1.00 42.75 100 LYS A C 1
ATOM 801 O O . LYS A 1 100 ? 19.880 6.268 2.989 1.00 42.75 100 LYS A O 1
#

Secondary structure (DSSP, 8-state):
-HHHHHHTTHHHHHHTT----EEEES-HHHHHHHHHHHT-TTGGGGEEEETT-HHHHHTTTHHHHHHHHSSTHHHHHHHHHHTSTTTTHHHHHHHHTT--

InterPro domains:
  IPR032801 Peroxiredoxin-like 2A/B/C [PF13911] (7-77)

Foldseek 3Di:
DVLLVCLVCVVVCVVVVHDAADEAEADVVVQVVVCVLSVRVVNNVRYHYDPPCVVCVVVVVVVVCCCPVPDPVVVVVVVVLVPDPCSCVVVCVVVVSVPD

Organism: Phaeodactylum tricornutum (NCBI:txid2850)

Radius of gyration: 15.43 Å; chains: 1; bounding box: 36×36×32 Å

Sequence (100 aa):
ELIVQWSRRIDELEQSGVRLVMVSIGSPEKGRQLIQHLEIPSGEDYLFVDPVNALYDAISLNRGVDRTFFNINTPLAFVERLTKEDGMKDLVNILGKWSK